Protein AF-A0A7W1AH84-F1 (afdb_monomer_lite)

Sequence (145 aa):
VHGAYAVASIDIAATRTTPATSALGLWDHATGAVLFVVESAELLELLPSRAEVGVIRVVDDKSWHFERYVVPTGERASSLAIPDALSRGWPSSLAAAGGLVTVWCGAKGEPYRFHIKLGDPDRLLDDEPNIGRRKRERGSKKLPR

Structure (mmCIF, N/CA/C/O backbone):
data_AF-A0A7W1AH84-F1
#
_entry.id   AF-A0A7W1AH84-F1
#
loop_
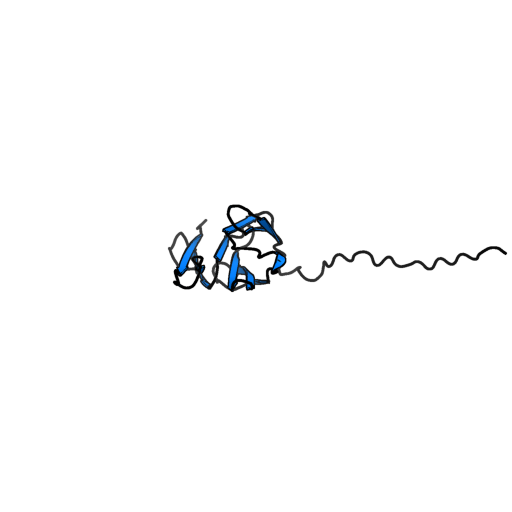_atom_site.group_PDB
_atom_site.id
_atom_site.type_symbol
_atom_site.label_atom_id
_atom_site.label_alt_id
_atom_site.label_comp_id
_atom_site.label_asym_id
_atom_site.label_entity_id
_atom_site.label_seq_id
_atom_site.pdbx_PDB_ins_code
_atom_site.Cartn_x
_atom_site.Cartn_y
_atom_site.Cartn_z
_atom_site.occupancy
_atom_site.B_iso_or_equiv
_atom_site.auth_seq_id
_atom_site.auth_comp_id
_atom_site.auth_asym_id
_atom_site.auth_atom_id
_atom_site.pdbx_PDB_model_num
ATOM 1 N N . VAL A 1 1 ? -21.680 -0.871 9.537 1.00 46.03 1 VAL A N 1
ATOM 2 C CA . VAL A 1 1 ? -20.232 -1.017 9.266 1.00 46.03 1 VAL A CA 1
ATOM 3 C C . VAL A 1 1 ? -19.707 0.377 8.997 1.00 46.03 1 VAL A C 1
ATOM 5 O O . VAL A 1 1 ? -20.161 0.991 8.040 1.00 46.03 1 VAL A O 1
ATOM 8 N N . HIS A 1 2 ? -18.897 0.924 9.900 1.00 56.09 2 HIS A N 1
ATOM 9 C CA . HIS A 1 2 ? -18.291 2.241 9.705 1.00 56.09 2 HIS A CA 1
ATOM 10 C C . HIS A 1 2 ? -17.141 2.083 8.703 1.00 56.09 2 HIS A C 1
ATOM 12 O O . HIS A 1 2 ? -16.342 1.158 8.833 1.00 56.09 2 HIS A O 1
ATOM 18 N N . GLY A 1 3 ? -17.148 2.885 7.638 1.00 63.56 3 GLY A N 1
ATOM 19 C CA . GLY A 1 3 ? -16.104 2.856 6.614 1.00 63.56 3 GLY A CA 1
ATOM 20 C C . GLY A 1 3 ? -14.850 3.602 7.069 1.00 63.56 3 GLY A C 1
ATOM 21 O O . GLY A 1 3 ? -14.895 4.377 8.020 1.00 63.56 3 GLY A O 1
ATOM 22 N N . ALA A 1 4 ? -13.744 3.405 6.363 1.00 71.19 4 ALA A N 1
ATOM 23 C CA . ALA A 1 4 ? -12.566 4.259 6.459 1.00 71.19 4 ALA A CA 1
ATOM 24 C C . ALA A 1 4 ? -12.281 4.857 5.078 1.00 71.19 4 ALA A C 1
ATOM 26 O O . ALA A 1 4 ? -12.622 4.249 4.061 1.00 71.19 4 ALA A O 1
ATOM 27 N N . TYR A 1 5 ? -11.678 6.042 5.037 1.00 74.00 5 TYR A N 1
ATOM 28 C CA . TYR A 1 5 ? -11.242 6.678 3.794 1.00 74.00 5 TYR A CA 1
ATOM 29 C C . TYR A 1 5 ? -9.801 7.171 3.925 1.00 74.00 5 TYR A C 1
ATOM 31 O O . TYR A 1 5 ? -9.320 7.428 5.030 1.00 74.00 5 TYR A O 1
ATOM 39 N N . ALA A 1 6 ? -9.106 7.280 2.794 1.00 74.56 6 ALA A N 1
ATOM 40 C CA . ALA A 1 6 ? -7.722 7.731 2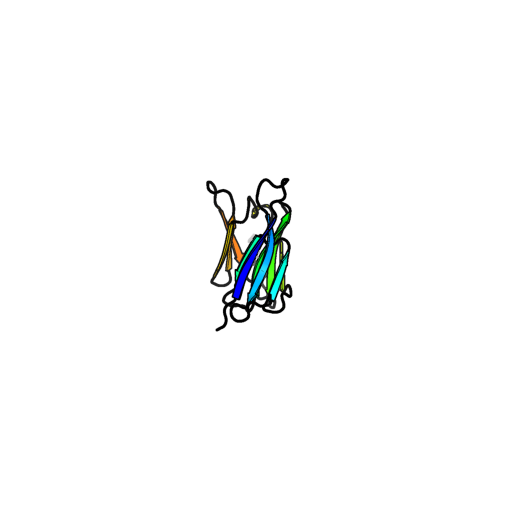.743 1.00 74.56 6 ALA A CA 1
ATOM 41 C C . ALA A 1 6 ? -7.618 9.128 2.124 1.00 74.56 6 ALA A C 1
ATOM 43 O O . ALA A 1 6 ? -8.360 9.460 1.198 1.00 74.56 6 ALA A O 1
ATOM 44 N N . VAL A 1 7 ? -6.688 9.936 2.633 1.00 74.56 7 VAL A N 1
ATOM 45 C CA . VAL A 1 7 ? -6.361 11.267 2.093 1.00 74.56 7 VAL A CA 1
ATOM 46 C C . VAL A 1 7 ? -4.850 11.382 1.933 1.00 74.56 7 VAL A C 1
ATOM 48 O O . VAL A 1 7 ? -4.087 10.954 2.801 1.00 74.56 7 VAL A O 1
ATOM 51 N N . ALA A 1 8 ? -4.436 11.965 0.811 1.00 71.44 8 ALA A N 1
ATOM 52 C CA . ALA A 1 8 ? -3.046 12.198 0.452 1.00 71.44 8 ALA A CA 1
ATOM 53 C C . ALA A 1 8 ? -2.613 13.629 0.762 1.00 71.44 8 ALA A C 1
ATOM 55 O O . ALA A 1 8 ? -3.318 14.582 0.430 1.00 71.44 8 ALA A O 1
ATOM 56 N N . SER A 1 9 ? -1.422 13.768 1.341 1.00 64.00 9 SER A N 1
ATOM 57 C CA . SER A 1 9 ? -0.664 15.016 1.338 1.00 64.00 9 SER A CA 1
ATOM 58 C C . SER A 1 9 ? 0.299 14.989 0.157 1.00 64.00 9 SER A C 1
ATOM 60 O O . SER A 1 9 ? 1.161 14.116 0.075 1.00 64.00 9 SER A O 1
ATOM 62 N N . ILE A 1 10 ? 0.161 15.937 -0.766 1.00 59.06 10 ILE A N 1
ATOM 63 C CA . ILE A 1 10 ? 1.012 16.033 -1.956 1.00 59.06 10 ILE A CA 1
ATOM 64 C C . ILE A 1 10 ? 2.069 17.100 -1.692 1.00 59.06 10 ILE A C 1
ATOM 66 O O . ILE A 1 10 ? 1.723 18.256 -1.453 1.00 59.06 10 ILE A O 1
ATOM 70 N N . ASP A 1 11 ? 3.346 16.719 -1.741 1.00 53.25 11 ASP A N 1
ATOM 71 C CA . ASP A 1 11 ? 4.442 17.682 -1.701 1.00 53.25 11 ASP A CA 1
ATOM 72 C C . ASP A 1 11 ? 4.848 18.048 -3.132 1.00 53.25 11 ASP A C 1
ATOM 74 O O . ASP A 1 11 ? 5.282 17.210 -3.929 1.00 53.25 11 ASP A O 1
ATOM 78 N N . ILE A 1 12 ? 4.672 19.323 -3.465 1.00 52.78 12 ILE A N 1
ATOM 79 C CA . ILE A 1 12 ? 5.082 19.904 -4.742 1.00 52.78 12 ILE A CA 1
ATOM 80 C C . ILE A 1 12 ? 6.444 20.569 -4.519 1.00 52.78 12 ILE A C 1
ATOM 82 O O . ILE A 1 12 ? 6.608 21.780 -4.670 1.00 52.78 12 ILE A O 1
ATOM 86 N N . ALA A 1 13 ? 7.441 19.788 -4.108 1.00 51.09 13 ALA A N 1
ATOM 87 C CA . ALA A 1 13 ? 8.807 20.282 -4.039 1.00 51.09 13 ALA A CA 1
ATOM 88 C C . ALA A 1 13 ? 9.329 20.510 -5.469 1.00 51.09 13 ALA A C 1
ATOM 90 O O . ALA A 1 13 ? 9.355 19.590 -6.288 1.00 51.09 13 ALA A O 1
ATOM 91 N N . ALA A 1 14 ? 9.782 21.734 -5.763 1.00 43.75 14 ALA A N 1
ATOM 92 C CA . ALA A 1 14 ? 10.203 22.203 -7.093 1.00 43.75 14 ALA A CA 1
ATOM 93 C C . ALA A 1 14 ? 11.370 21.420 -7.745 1.00 43.75 14 ALA A C 1
ATOM 95 O O . ALA A 1 14 ? 11.751 21.708 -8.878 1.00 43.75 14 ALA A O 1
ATOM 96 N N . THR A 1 15 ? 11.959 20.453 -7.039 1.00 48.12 15 THR A N 1
ATOM 97 C CA . THR A 1 15 ? 13.111 19.650 -7.471 1.00 48.12 15 THR A CA 1
ATOM 98 C C . THR A 1 15 ? 12.752 18.237 -7.935 1.00 48.12 15 THR A C 1
ATOM 100 O O . THR A 1 15 ? 13.623 17.551 -8.467 1.00 48.12 15 THR A O 1
ATOM 103 N N . ARG A 1 16 ? 11.497 17.790 -7.778 1.00 48.47 16 ARG A N 1
ATOM 104 C CA . ARG A 1 16 ? 11.022 16.510 -8.326 1.00 48.47 16 ARG A CA 1
ATOM 105 C C . ARG A 1 16 ? 10.215 16.747 -9.601 1.00 48.47 16 ARG A C 1
ATOM 107 O O . ARG A 1 16 ? 9.336 17.600 -9.651 1.00 48.47 16 ARG A O 1
ATOM 114 N N . THR A 1 17 ? 10.507 15.974 -10.645 1.00 49.97 17 THR A N 1
ATOM 115 C CA . THR A 1 17 ? 9.778 16.003 -11.928 1.00 49.97 17 THR A CA 1
ATOM 116 C C . THR A 1 17 ? 8.373 15.398 -11.834 1.00 49.97 17 THR A C 1
ATOM 118 O O . THR A 1 17 ? 7.591 15.521 -12.775 1.00 49.97 17 THR A O 1
ATOM 121 N N . THR A 1 18 ? 8.033 14.784 -10.699 1.00 52.91 18 THR A N 1
ATOM 122 C CA . THR A 1 18 ? 6.721 14.213 -10.387 1.00 52.91 18 THR A CA 1
ATOM 123 C C . THR A 1 18 ? 6.272 14.636 -8.985 1.00 52.91 18 THR A C 1
ATOM 125 O O . THR A 1 18 ? 7.098 14.628 -8.068 1.00 52.91 18 THR A O 1
ATOM 128 N N . PRO A 1 19 ? 4.987 14.997 -8.790 1.00 51.88 19 PRO A N 1
ATOM 129 C CA . PRO A 1 19 ? 4.443 15.233 -7.456 1.00 51.88 19 PRO A CA 1
ATOM 130 C C . PRO A 1 19 ? 4.604 13.952 -6.636 1.00 51.88 19 PRO A C 1
ATOM 132 O O . PRO A 1 19 ? 4.158 12.891 -7.068 1.00 51.88 19 PRO A O 1
ATOM 135 N N . ALA A 1 20 ? 5.279 14.050 -5.495 1.00 58.03 20 ALA A N 1
ATOM 136 C CA . ALA A 1 20 ? 5.449 12.930 -4.583 1.00 58.03 20 ALA A CA 1
ATOM 137 C C . ALA A 1 20 ? 4.429 13.062 -3.457 1.00 58.03 20 ALA A C 1
ATOM 139 O O . ALA A 1 20 ? 4.219 14.154 -2.913 1.00 58.03 20 ALA A O 1
ATOM 140 N N . THR A 1 21 ? 3.791 11.957 -3.100 1.00 64.44 21 THR A N 1
ATOM 141 C CA . THR A 1 21 ? 2.903 11.951 -1.945 1.00 64.44 21 THR A CA 1
ATOM 142 C C . THR A 1 21 ? 3.786 11.935 -0.699 1.00 64.44 21 THR A C 1
ATOM 144 O O . THR A 1 21 ? 4.528 10.987 -0.451 1.00 64.44 21 THR A O 1
ATOM 147 N N . SER A 1 22 ? 3.767 13.017 0.083 1.00 68.81 22 SER A N 1
ATOM 148 C CA . SER A 1 22 ? 4.581 13.106 1.304 1.00 68.81 22 SER A CA 1
ATOM 149 C C . SER A 1 22 ? 4.072 12.157 2.380 1.00 68.81 22 SER A C 1
ATOM 151 O O . SER A 1 22 ? 4.874 11.603 3.132 1.00 68.81 22 SER A O 1
ATOM 153 N N . ALA A 1 23 ? 2.757 11.940 2.438 1.00 81.00 23 ALA A N 1
ATOM 154 C CA . ALA A 1 23 ? 2.133 10.965 3.318 1.00 81.00 23 ALA A CA 1
ATOM 155 C C . ALA A 1 23 ? 0.710 10.610 2.865 1.00 81.00 23 ALA A C 1
ATOM 157 O O . ALA A 1 23 ? 0.001 11.443 2.292 1.00 81.00 23 ALA A O 1
ATOM 158 N N . LEU A 1 24 ? 0.268 9.400 3.213 1.00 87.31 24 LEU A N 1
ATOM 159 C CA . LEU A 1 24 ? -1.132 8.977 3.140 1.00 87.31 24 LEU A CA 1
ATOM 160 C C . LEU A 1 24 ? -1.640 8.709 4.551 1.00 87.31 24 LEU A C 1
ATOM 162 O O . LEU A 1 24 ? -1.027 7.953 5.305 1.00 87.31 24 LEU A O 1
ATOM 166 N N . GLY A 1 25 ? -2.759 9.326 4.912 1.00 86.94 25 GLY A N 1
ATOM 167 C CA . GLY A 1 25 ? -3.452 9.021 6.159 1.00 86.94 25 GLY A CA 1
ATOM 168 C C . GLY A 1 25 ? -4.700 8.177 5.936 1.00 86.94 25 GLY A C 1
ATOM 169 O O . GLY A 1 25 ? -5.270 8.156 4.842 1.00 86.94 25 GLY A O 1
ATOM 170 N N . LEU A 1 26 ? -5.134 7.513 7.002 1.00 88.94 26 LEU A N 1
ATOM 171 C CA . LEU A 1 26 ? -6.410 6.819 7.083 1.00 88.94 26 LEU A CA 1
ATOM 172 C C . LEU A 1 26 ? -7.283 7.501 8.140 1.00 88.94 26 LEU A C 1
ATOM 174 O O . LEU A 1 26 ? -6.828 7.744 9.257 1.00 88.94 26 LEU A O 1
ATOM 178 N N . TRP A 1 27 ? -8.537 7.779 7.797 1.00 89.56 27 TRP A N 1
ATOM 179 C CA . TRP A 1 27 ? -9.523 8.399 8.679 1.00 89.56 27 TRP A CA 1
ATOM 180 C C . TRP A 1 27 ? -10.728 7.491 8.877 1.00 89.56 27 TRP A C 1
ATOM 182 O O . TRP A 1 27 ? -11.177 6.812 7.949 1.00 89.56 27 TRP A O 1
ATOM 192 N N . ASP A 1 28 ? -11.283 7.525 10.083 1.00 86.25 28 ASP A N 1
ATOM 193 C CA . ASP A 1 28 ? -12.579 6.931 10.369 1.00 86.25 28 ASP A CA 1
ATOM 194 C C . ASP A 1 28 ? -13.690 7.775 9.730 1.00 86.25 28 ASP A C 1
ATOM 196 O O . ASP A 1 28 ? -13.785 8.983 9.954 1.00 86.25 28 ASP A O 1
ATOM 200 N N . HIS A 1 29 ? -14.551 7.147 8.929 1.00 84.31 29 HIS A N 1
ATOM 201 C CA . HIS A 1 29 ? -15.586 7.866 8.186 1.00 84.31 29 HIS A CA 1
ATOM 202 C C . HIS A 1 29 ? -16.678 8.451 9.088 1.00 84.31 29 HIS A C 1
ATOM 204 O O . HIS A 1 29 ? -17.257 9.481 8.758 1.00 84.31 29 HIS A O 1
ATOM 210 N N . ALA A 1 30 ? -16.993 7.790 10.203 1.00 83.75 30 ALA A N 1
ATOM 211 C CA . ALA A 1 30 ? -18.117 8.179 11.048 1.00 83.75 30 ALA A CA 1
ATOM 212 C C . ALA A 1 30 ? -17.778 9.359 11.965 1.00 83.75 30 ALA A C 1
ATOM 214 O O . ALA A 1 30 ? -18.621 10.217 12.217 1.00 83.75 30 ALA A O 1
ATOM 215 N N . THR A 1 31 ? -16.550 9.382 12.470 1.00 85.88 31 THR A N 1
ATOM 216 C CA . THR A 1 31 ? -16.065 10.365 13.444 1.00 85.88 31 THR A CA 1
ATOM 217 C C . THR A 1 31 ? -15.187 11.441 12.814 1.00 85.88 31 THR A C 1
ATOM 219 O O . THR A 1 31 ? -14.988 12.490 13.421 1.00 85.88 31 THR A O 1
ATOM 222 N N . GLY A 1 32 ? -14.643 11.195 11.618 1.00 84.12 32 GLY A N 1
ATOM 223 C CA . GLY A 1 32 ? -13.625 12.050 11.008 1.00 84.12 32 GLY A CA 1
ATOM 224 C C . GLY A 1 32 ? -12.285 12.009 11.746 1.00 84.12 32 GLY A C 1
ATOM 225 O O . GLY A 1 32 ? -11.415 12.836 11.474 1.00 84.12 32 GLY A O 1
ATOM 226 N N . ALA A 1 33 ? -12.101 11.081 12.690 1.00 84.94 33 ALA A N 1
ATOM 227 C CA . ALA A 1 33 ? -10.859 10.949 13.434 1.00 84.94 33 ALA A CA 1
ATOM 228 C C . ALA A 1 33 ? -9.749 10.394 12.532 1.00 84.94 33 ALA A C 1
ATOM 230 O O . ALA A 1 33 ? -9.960 9.435 11.787 1.00 84.94 33 ALA A O 1
ATOM 231 N N . VAL A 1 34 ? -8.552 10.978 12.628 1.00 87.94 34 VAL A N 1
ATOM 232 C CA . VAL A 1 34 ? -7.341 10.390 12.039 1.00 87.94 34 VAL A CA 1
ATOM 233 C C . VAL A 1 34 ? -7.072 9.079 12.776 1.00 87.94 34 VAL A C 1
ATOM 235 O O . VAL A 1 34 ? -6.958 9.082 14.001 1.00 87.94 34 VAL A O 1
ATOM 238 N N . LEU A 1 35 ? -6.956 7.975 12.041 1.00 89.50 35 LEU A N 1
ATOM 239 C CA . LEU A 1 35 ? -6.537 6.692 12.600 1.00 89.50 35 LEU A CA 1
ATOM 240 C C . LEU A 1 35 ? -5.012 6.640 12.677 1.00 89.50 35 LEU A C 1
ATOM 242 O O . LEU A 1 35 ? -4.445 6.533 13.758 1.00 89.50 35 LEU A O 1
ATOM 246 N N . PHE A 1 36 ? -4.346 6.782 11.532 1.00 91.19 36 PHE A N 1
ATOM 247 C CA . PHE A 1 36 ? -2.889 6.866 11.448 1.00 91.19 36 PHE A CA 1
ATOM 248 C C . PHE A 1 36 ? -2.449 7.488 10.120 1.00 91.19 36 PHE A C 1
ATOM 250 O O . PHE A 1 36 ? -3.242 7.626 9.186 1.00 91.19 36 PHE A O 1
ATOM 257 N N . VAL A 1 37 ? -1.170 7.858 10.044 1.00 91.25 37 VAL A N 1
ATOM 258 C CA . VAL A 1 37 ? -0.526 8.438 8.860 1.00 91.25 37 VAL A CA 1
ATOM 259 C C . VAL A 1 37 ? 0.735 7.649 8.538 1.00 91.25 37 VAL A C 1
ATOM 261 O O . VAL A 1 37 ? 1.502 7.314 9.438 1.00 91.25 37 VAL A O 1
ATOM 264 N N . VAL A 1 38 ? 0.946 7.359 7.256 1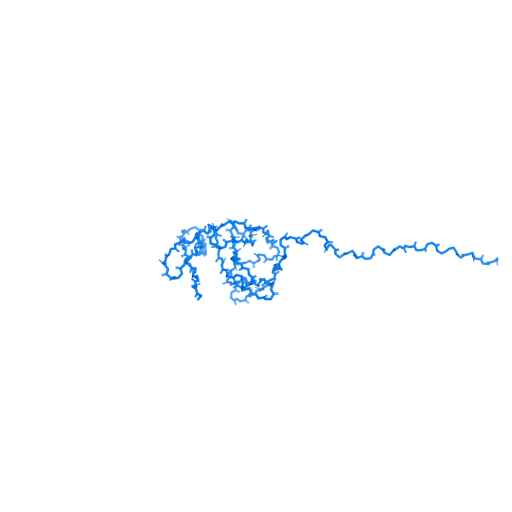.00 89.88 38 VAL A N 1
ATOM 265 C CA . VAL A 1 38 ? 2.155 6.708 6.751 1.00 89.88 38 VAL A CA 1
ATOM 266 C C . VAL A 1 38 ? 2.924 7.688 5.877 1.00 89.88 38 VAL A C 1
ATOM 268 O O . VAL A 1 38 ? 2.446 8.120 4.827 1.00 89.88 38 VAL A O 1
ATOM 271 N N . GLU A 1 39 ? 4.126 8.040 6.320 1.00 87.19 39 GLU A N 1
ATOM 272 C CA . GLU A 1 39 ? 5.036 8.914 5.582 1.00 87.19 39 GLU A CA 1
ATOM 273 C C . GLU A 1 39 ? 5.627 8.212 4.352 1.00 87.19 39 GLU A C 1
ATOM 275 O O . GLU A 1 39 ? 5.898 7.008 4.360 1.00 87.19 39 GLU A O 1
ATOM 280 N N . SER A 1 40 ? 5.845 8.989 3.288 1.00 84.88 40 SER A N 1
ATOM 281 C CA . SER A 1 40 ? 6.364 8.535 1.987 1.00 84.88 40 SER A CA 1
ATOM 282 C C . SER A 1 40 ? 5.531 7.424 1.330 1.00 84.88 40 SER A C 1
ATOM 284 O O . SER A 1 40 ? 6.040 6.632 0.531 1.00 84.88 40 SER A O 1
ATOM 286 N N . ALA A 1 41 ? 4.257 7.325 1.704 1.00 87.94 41 ALA A N 1
ATOM 287 C CA . ALA A 1 41 ? 3.305 6.413 1.098 1.00 87.94 41 ALA A CA 1
ATOM 288 C C . ALA A 1 41 ? 2.779 7.004 -0.214 1.00 87.94 41 ALA A C 1
ATOM 290 O O . ALA A 1 41 ? 2.224 8.096 -0.215 1.00 87.94 41 ALA A O 1
ATOM 291 N N . GLU A 1 42 ? 2.921 6.261 -1.310 1.00 87.88 42 GLU A N 1
ATOM 292 C CA . GLU A 1 42 ? 2.439 6.651 -2.642 1.00 87.88 42 GLU A CA 1
ATOM 293 C C . GLU A 1 42 ? 1.075 6.040 -2.964 1.00 87.88 42 GLU A C 1
ATOM 295 O O . GLU A 1 42 ? 0.237 6.681 -3.591 1.00 87.88 42 GLU A O 1
ATOM 300 N N . LEU A 1 43 ? 0.826 4.805 -2.518 1.00 90.88 43 LEU A N 1
ATOM 301 C CA . LEU A 1 43 ? -0.458 4.126 -2.700 1.00 90.88 43 LEU A CA 1
ATOM 302 C C . LEU A 1 43 ? -0.901 3.453 -1.410 1.00 90.88 43 LEU A C 1
ATOM 304 O O . LEU A 1 43 ? -0.072 2.984 -0.630 1.00 90.88 43 LEU A O 1
ATOM 308 N N . LEU A 1 44 ? -2.214 3.349 -1.233 1.00 92.19 44 LEU A N 1
ATOM 309 C CA . LEU A 1 44 ? -2.849 2.755 -0.066 1.00 92.19 44 LEU A CA 1
ATOM 310 C C . LEU A 1 44 ? -4.110 2.009 -0.502 1.00 92.19 44 LEU A C 1
ATOM 312 O O . LEU A 1 44 ? -4.900 2.556 -1.264 1.00 92.19 44 LEU A O 1
ATOM 316 N N . GLU A 1 45 ? -4.295 0.784 -0.008 1.00 92.12 45 GLU A N 1
ATOM 317 C CA . GLU A 1 45 ? -5.492 -0.022 -0.268 1.00 92.12 45 GLU A CA 1
ATOM 318 C C . GLU A 1 45 ? -5.906 -0.831 0.969 1.00 92.12 45 GLU A C 1
ATOM 320 O O . GLU A 1 45 ? -5.071 -1.456 1.633 1.00 92.12 45 GLU A O 1
ATOM 325 N N . LEU A 1 46 ? -7.209 -0.848 1.274 1.00 90.12 46 LEU A N 1
ATOM 326 C CA . LEU A 1 46 ? -7.764 -1.694 2.335 1.00 90.12 46 LEU A CA 1
ATOM 327 C C . LEU A 1 46 ? -7.659 -3.166 1.933 1.00 90.12 46 LEU A C 1
ATOM 329 O O . LEU A 1 46 ? -8.050 -3.542 0.832 1.00 90.12 46 LEU A O 1
ATOM 333 N N . LEU A 1 47 ? -7.179 -4.026 2.832 1.00 89.44 47 LEU A N 1
ATOM 334 C CA . LEU A 1 47 ? -7.073 -5.458 2.559 1.00 89.44 47 LEU A CA 1
ATOM 335 C C . LEU A 1 47 ? -8.380 -6.152 2.983 1.00 89.44 47 LEU A C 1
ATOM 337 O O . LEU A 1 47 ? -8.584 -6.346 4.176 1.00 89.44 47 LEU A O 1
ATOM 341 N N . PRO A 1 48 ? -9.270 -6.591 2.068 1.00 77.56 48 PRO A N 1
ATOM 342 C CA . PRO A 1 48 ? -10.656 -6.941 2.424 1.00 77.56 48 PRO A CA 1
ATOM 343 C C . PRO A 1 48 ? -10.801 -8.119 3.397 1.00 77.56 48 PRO A C 1
ATOM 345 O O . PRO A 1 48 ? -11.832 -8.276 4.043 1.00 77.56 48 PRO A O 1
ATOM 348 N N . SER A 1 49 ? -9.780 -8.972 3.482 1.00 79.44 49 SER A N 1
ATOM 349 C CA . SER A 1 49 ? -9.753 -10.157 4.340 1.00 79.44 49 SER A CA 1
ATOM 350 C C . SER A 1 49 ? -8.904 -9.980 5.604 1.00 79.44 49 SER A C 1
ATOM 352 O O . SER A 1 49 ? -8.646 -10.963 6.294 1.00 79.44 49 SER A O 1
ATOM 354 N N . ARG A 1 50 ? -8.396 -8.771 5.879 1.00 78.75 50 ARG A N 1
ATOM 355 C CA . ARG A 1 50 ? -7.530 -8.466 7.027 1.00 78.75 50 ARG A CA 1
ATOM 356 C C . ARG A 1 50 ? -7.970 -7.142 7.652 1.00 78.75 50 ARG A C 1
ATOM 358 O O . ARG A 1 50 ? -8.428 -6.248 6.954 1.00 78.75 50 ARG A O 1
ATOM 365 N N . ALA A 1 51 ? -7.800 -6.978 8.961 1.00 88.00 51 ALA A N 1
ATOM 366 C CA . ALA A 1 51 ? -7.966 -5.674 9.612 1.00 88.00 51 ALA A CA 1
ATOM 367 C C . ALA A 1 51 ? -6.724 -4.797 9.365 1.00 88.00 51 ALA A C 1
ATOM 369 O O . ALA A 1 51 ? -6.053 -4.356 10.295 1.00 88.00 51 ALA A O 1
ATOM 370 N N . GLU A 1 52 ? -6.356 -4.633 8.095 1.00 91.88 52 GLU A N 1
ATOM 371 C CA . GLU A 1 52 ? -5.083 -4.059 7.683 1.00 91.88 52 GLU A CA 1
ATOM 372 C C . GLU A 1 52 ? -5.202 -3.259 6.388 1.00 91.88 52 GLU A C 1
ATOM 374 O O . GLU A 1 52 ? -6.124 -3.429 5.585 1.00 91.88 52 GLU A O 1
ATOM 379 N N . VAL A 1 53 ? -4.190 -2.431 6.165 1.00 92.81 53 VAL A N 1
ATOM 380 C CA . VAL A 1 53 ? -4.001 -1.641 4.958 1.00 92.81 53 VAL A CA 1
ATOM 381 C C . VAL A 1 53 ? -2.671 -2.008 4.316 1.00 92.81 53 VAL A C 1
ATOM 383 O O . VAL A 1 53 ? -1.647 -2.074 4.996 1.00 92.81 53 VAL A O 1
ATOM 386 N N . GLY A 1 54 ? -2.690 -2.251 3.007 1.00 93.75 54 GLY A N 1
ATOM 387 C CA . GLY A 1 54 ? -1.491 -2.399 2.193 1.00 93.75 54 GLY A CA 1
ATOM 388 C C . GLY A 1 54 ? -1.046 -1.041 1.667 1.00 93.75 54 GLY A C 1
ATOM 389 O O . GLY A 1 54 ? -1.865 -0.272 1.169 1.00 93.75 54 GLY A O 1
ATOM 390 N N . VAL A 1 55 ? 0.247 -0.755 1.766 1.00 94.69 55 VAL A N 1
ATOM 391 C CA . VAL A 1 55 ? 0.828 0.534 1.389 1.00 94.69 55 VAL A CA 1
ATOM 392 C C . VAL A 1 55 ? 2.026 0.304 0.480 1.00 94.69 55 VAL A C 1
ATOM 394 O O . VAL A 1 55 ? 2.883 -0.525 0.785 1.00 94.69 55 VAL A O 1
ATOM 397 N N . ILE A 1 56 ? 2.106 1.047 -0.624 1.00 93.56 56 ILE A N 1
ATOM 398 C CA . ILE A 1 56 ? 3.349 1.181 -1.389 1.00 93.56 56 ILE A CA 1
ATOM 399 C C . ILE A 1 56 ? 4.064 2.419 -0.879 1.00 93.56 56 ILE A C 1
ATOM 401 O O . ILE A 1 56 ? 3.580 3.537 -1.054 1.00 93.56 56 ILE A O 1
ATOM 405 N N . ARG A 1 57 ? 5.213 2.205 -0.247 1.00 91.69 57 ARG A N 1
ATOM 406 C CA . ARG A 1 57 ? 6.089 3.259 0.245 1.00 91.69 57 ARG A CA 1
ATOM 407 C C . ARG A 1 57 ? 7.294 3.393 -0.674 1.00 91.69 57 ARG A C 1
ATOM 409 O O . ARG A 1 57 ? 7.949 2.398 -0.986 1.00 91.69 57 ARG A O 1
ATOM 416 N N . VAL A 1 58 ? 7.599 4.623 -1.071 1.00 86.50 58 VAL A N 1
ATOM 417 C CA . VAL A 1 58 ? 8.730 4.948 -1.946 1.00 86.50 58 VAL A CA 1
ATOM 418 C C . VAL A 1 58 ? 9.685 5.844 -1.169 1.00 86.50 58 VAL A C 1
ATOM 420 O O . VAL A 1 58 ? 9.409 7.019 -0.944 1.00 86.50 58 VAL A O 1
ATOM 423 N N . VAL A 1 59 ? 10.791 5.270 -0.690 1.00 81.50 59 VAL A N 1
ATOM 424 C CA . VAL A 1 59 ? 11.790 6.003 0.112 1.00 81.50 59 VAL A CA 1
ATOM 425 C C . VAL A 1 59 ? 12.651 6.887 -0.794 1.00 81.50 59 VAL A C 1
ATOM 427 O O . VAL A 1 59 ? 12.912 8.048 -0.486 1.00 81.50 59 VAL A O 1
ATOM 430 N N . ASP A 1 60 ? 13.036 6.346 -1.945 1.00 77.88 60 ASP A N 1
ATOM 431 C CA . ASP A 1 60 ? 13.692 7.040 -3.048 1.00 77.88 60 ASP A CA 1
ATOM 432 C C . ASP A 1 60 ? 13.317 6.352 -4.375 1.00 77.88 60 ASP A C 1
ATOM 434 O O . ASP A 1 60 ? 12.576 5.366 -4.382 1.00 77.88 60 ASP A O 1
ATOM 438 N N . ASP A 1 61 ? 13.832 6.851 -5.500 1.00 72.69 61 ASP A N 1
ATOM 439 C CA . ASP A 1 61 ? 13.490 6.361 -6.845 1.00 72.69 61 ASP A CA 1
ATOM 440 C C . ASP A 1 61 ? 13.823 4.874 -7.086 1.00 72.69 61 ASP A C 1
ATOM 442 O O . ASP A 1 61 ? 13.401 4.311 -8.096 1.00 72.69 61 ASP A O 1
ATOM 446 N N . LYS A 1 62 ? 14.586 4.231 -6.193 1.00 76.56 62 LYS A N 1
ATOM 447 C CA . LYS A 1 62 ? 15.008 2.827 -6.304 1.00 76.56 62 LYS A CA 1
ATOM 448 C C . LYS A 1 62 ? 14.509 1.961 -5.147 1.00 76.56 62 LYS A C 1
ATOM 450 O O . LYS A 1 62 ? 14.335 0.761 -5.320 1.00 76.56 62 LYS A O 1
ATOM 455 N N . SER A 1 63 ? 14.223 2.557 -3.996 1.00 86.50 63 SER A N 1
ATOM 456 C CA . SER A 1 63 ? 13.922 1.841 -2.758 1.00 86.50 63 SER A CA 1
ATOM 457 C C . SER A 1 63 ? 12.422 1.830 -2.475 1.00 86.50 63 SER A C 1
ATOM 459 O O . SER A 1 63 ? 11.883 2.701 -1.783 1.00 86.50 63 SER A O 1
ATOM 461 N N . TRP A 1 64 ? 11.736 0.829 -3.027 1.00 91.31 64 TRP A N 1
ATOM 462 C CA . TRP A 1 64 ? 10.299 0.632 -2.849 1.00 91.31 64 TRP A CA 1
ATOM 463 C C . TRP A 1 64 ? 9.998 -0.474 -1.847 1.00 91.31 64 TRP A C 1
ATOM 465 O O . TRP A 1 64 ? 10.633 -1.529 -1.843 1.00 91.31 64 TRP A O 1
ATOM 475 N N . HIS A 1 65 ? 8.962 -0.262 -1.044 1.00 94.44 65 HIS A N 1
ATOM 476 C CA . HIS A 1 65 ? 8.474 -1.230 -0.076 1.00 94.44 65 HIS A CA 1
ATOM 477 C C . HIS A 1 65 ? 6.968 -1.414 -0.209 1.00 94.44 65 HIS A C 1
ATOM 479 O O . HIS A 1 65 ? 6.218 -0.450 -0.351 1.00 94.44 65 HIS A O 1
ATOM 485 N N . PHE A 1 66 ? 6.524 -2.662 -0.105 1.00 94.56 66 PHE A N 1
ATOM 486 C CA . PHE A 1 66 ? 5.147 -2.970 0.239 1.00 94.56 66 PHE A CA 1
ATOM 487 C C . PHE A 1 66 ? 5.062 -3.217 1.740 1.00 94.56 66 PHE A C 1
ATOM 489 O O . PHE A 1 66 ? 5.661 -4.158 2.266 1.00 94.56 66 PHE A O 1
ATOM 496 N N . GLU A 1 67 ? 4.327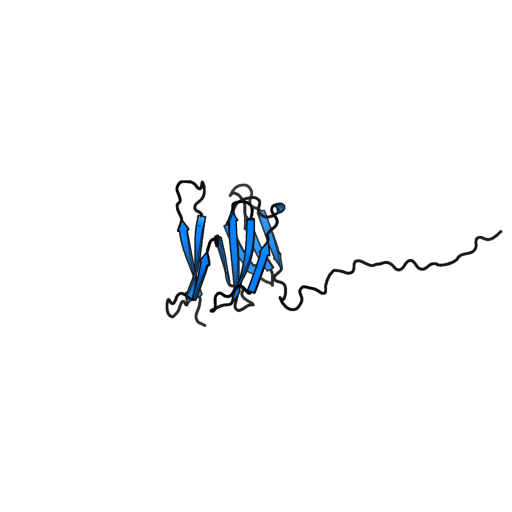 -2.360 2.433 1.00 95.12 67 GLU A N 1
ATOM 497 C CA . GLU A 1 67 ? 4.161 -2.412 3.879 1.00 95.12 67 GLU A CA 1
ATOM 498 C C . GLU A 1 67 ? 2.703 -2.713 4.231 1.00 95.12 67 GLU A C 1
ATOM 500 O O . GLU A 1 67 ? 1.778 -2.371 3.494 1.00 95.12 67 GLU A O 1
ATOM 505 N N . ARG A 1 68 ? 2.497 -3.387 5.363 1.00 93.69 68 ARG A N 1
ATOM 506 C CA . ARG A 1 68 ? 1.166 -3.676 5.907 1.00 93.69 68 ARG A CA 1
ATOM 507 C C . ARG A 1 68 ? 1.024 -3.010 7.261 1.00 93.69 68 ARG A C 1
ATOM 509 O O . ARG A 1 68 ? 1.916 -3.153 8.097 1.00 93.69 68 ARG A O 1
ATOM 516 N N . TYR A 1 69 ? -0.098 -2.337 7.474 1.00 93.31 69 TYR A N 1
ATOM 517 C CA . TYR A 1 69 ? -0.399 -1.605 8.700 1.00 93.31 69 TYR A CA 1
ATOM 518 C C . TYR A 1 69 ? -1.707 -2.086 9.314 1.00 93.31 69 TYR A C 1
ATOM 520 O O . TYR A 1 69 ? -2.700 -2.236 8.604 1.00 93.31 69 TYR A O 1
ATOM 528 N N . VAL A 1 70 ? -1.706 -2.320 10.624 1.00 92.69 70 VAL A N 1
ATOM 529 C CA . VAL A 1 70 ? -2.880 -2.767 11.380 1.00 92.69 70 VAL A CA 1
ATOM 530 C C . VAL A 1 70 ? -3.843 -1.602 11.596 1.00 92.69 70 VAL A C 1
ATOM 532 O O . VAL A 1 70 ? -3.441 -0.506 11.981 1.00 92.69 70 VAL A O 1
ATOM 535 N N . VAL A 1 71 ? -5.136 -1.841 11.380 1.00 89.56 71 VAL A N 1
ATOM 536 C CA . VAL A 1 71 ? -6.205 -0.877 11.669 1.00 89.56 71 VAL A CA 1
ATOM 537 C C . VAL A 1 71 ? -6.815 -1.197 13.041 1.00 89.56 71 VAL A C 1
ATOM 539 O O . VAL A 1 71 ? -7.143 -2.357 13.289 1.00 89.56 71 VAL A O 1
ATOM 542 N N . PRO A 1 72 ? -7.025 -0.206 13.932 1.00 89.56 72 PRO A N 1
ATOM 543 C CA . PRO A 1 72 ? -6.792 1.232 13.747 1.00 89.56 72 PRO A CA 1
ATOM 544 C C . PRO A 1 72 ? -5.416 1.723 14.223 1.00 89.56 72 PRO A C 1
ATOM 546 O O . PRO A 1 72 ? -5.155 2.916 14.139 1.00 89.56 72 PRO A O 1
ATOM 549 N N . THR A 1 73 ? -4.561 0.850 14.763 1.00 89.69 73 THR A N 1
ATOM 550 C CA . THR A 1 73 ? -3.364 1.262 15.521 1.00 89.69 73 THR A CA 1
ATOM 551 C C . THR A 1 73 ? -2.283 1.927 14.674 1.00 89.69 73 THR A C 1
ATOM 553 O O . THR A 1 73 ? -1.457 2.655 15.217 1.00 89.69 73 THR A O 1
ATOM 556 N N . GLY A 1 74 ? -2.247 1.658 13.368 1.00 90.06 74 GLY A N 1
ATOM 557 C CA . GLY A 1 74 ? -1.160 2.093 12.496 1.00 90.06 74 GLY A CA 1
ATOM 558 C C . GLY A 1 74 ? 0.161 1.375 12.773 1.00 90.06 74 GLY A C 1
ATOM 559 O O . GLY A 1 74 ? 1.208 1.819 12.309 1.00 90.06 74 GLY A O 1
ATOM 560 N N . GLU A 1 75 ? 0.145 0.271 13.525 1.00 93.38 75 GLU A N 1
ATOM 561 C CA . GLU A 1 75 ? 1.341 -0.539 13.743 1.00 93.38 75 GLU A CA 1
ATOM 562 C C . GLU A 1 75 ? 1.717 -1.269 12.450 1.00 93.38 75 GLU A C 1
ATOM 564 O O . GLU A 1 75 ? 0.869 -1.874 11.788 1.00 93.38 75 GLU A O 1
ATOM 569 N N . ARG A 1 76 ? 2.998 -1.224 12.075 1.00 94.19 76 ARG A N 1
ATOM 570 C CA . ARG A 1 76 ? 3.486 -1.909 10.876 1.00 94.19 76 ARG A CA 1
ATOM 571 C C . ARG A 1 76 ? 3.616 -3.409 11.142 1.00 94.19 76 ARG A C 1
ATOM 573 O O . ARG A 1 76 ? 4.562 -3.838 11.793 1.00 94.19 76 ARG A O 1
ATOM 580 N N . ALA A 1 77 ? 2.717 -4.199 10.563 1.00 92.12 77 ALA A N 1
ATOM 581 C CA . ALA A 1 77 ? 2.711 -5.658 10.655 1.00 92.12 77 ALA A CA 1
ATOM 582 C C . ALA A 1 77 ? 3.837 -6.314 9.838 1.00 92.12 77 ALA A C 1
ATOM 584 O O . ALA A 1 77 ? 4.385 -7.339 10.233 1.00 92.12 77 ALA A O 1
ATOM 585 N N . SER A 1 78 ? 4.180 -5.753 8.674 1.00 92.44 78 SER A N 1
ATOM 586 C CA . SER A 1 78 ? 5.251 -6.290 7.823 1.00 92.44 78 SER A CA 1
ATOM 587 C C . SER A 1 78 ? 5.789 -5.251 6.844 1.00 92.44 78 SER A C 1
ATOM 589 O O . SER A 1 78 ? 5.073 -4.315 6.485 1.00 92.44 78 SER A O 1
ATOM 591 N N . SER A 1 79 ? 7.012 -5.466 6.359 1.00 93.88 79 SER A N 1
ATOM 592 C CA . SER A 1 79 ? 7.626 -4.693 5.275 1.00 93.88 79 SER A CA 1
ATOM 593 C C . SER A 1 79 ? 8.342 -5.642 4.315 1.00 93.88 79 SER A C 1
ATOM 595 O O . SER A 1 79 ? 9.143 -6.472 4.744 1.00 93.88 79 SER A O 1
ATOM 597 N N . LEU A 1 80 ? 8.036 -5.533 3.025 1.00 92.88 80 LEU A N 1
ATOM 598 C CA . LEU A 1 80 ? 8.639 -6.312 1.949 1.00 92.88 80 LEU A CA 1
ATOM 599 C C . LEU A 1 80 ? 9.287 -5.358 0.949 1.00 92.88 80 LEU A C 1
ATOM 601 O O . LEU A 1 80 ? 8.594 -4.553 0.329 1.00 92.88 80 LEU A O 1
ATOM 605 N N . ALA A 1 81 ? 10.600 -5.474 0.759 1.00 93.06 81 ALA A N 1
ATOM 606 C CA . ALA A 1 81 ? 11.296 -4.737 -0.290 1.00 93.06 81 ALA A CA 1
ATOM 607 C C . ALA A 1 81 ? 10.840 -5.226 -1.675 1.00 93.06 81 ALA A C 1
ATOM 609 O O . ALA A 1 81 ? 10.807 -6.433 -1.938 1.00 93.06 81 ALA A O 1
ATOM 610 N N . ILE A 1 82 ? 10.492 -4.292 -2.559 1.00 91.00 82 ILE A N 1
ATOM 611 C CA . ILE A 1 82 ? 10.134 -4.578 -3.949 1.00 91.00 82 ILE A CA 1
ATOM 612 C C . ILE A 1 82 ? 11.425 -4.522 -4.775 1.00 91.00 82 ILE A C 1
ATOM 614 O O . ILE A 1 82 ? 12.073 -3.479 -4.792 1.00 91.00 82 ILE A O 1
ATOM 618 N N . PRO A 1 83 ? 11.812 -5.609 -5.465 1.00 89.00 83 PRO A N 1
ATOM 619 C CA . PRO A 1 83 ? 13.028 -5.618 -6.271 1.00 89.00 83 PRO A CA 1
ATOM 620 C C . PRO A 1 83 ? 13.013 -4.557 -7.376 1.00 89.00 83 PRO A C 1
ATOM 622 O O . PRO A 1 83 ? 12.009 -4.425 -8.074 1.00 89.00 83 PRO A O 1
ATOM 625 N N . ASP A 1 84 ? 14.164 -3.933 -7.642 1.00 86.25 84 ASP A N 1
ATOM 626 C CA . ASP A 1 84 ? 14.369 -2.933 -8.707 1.00 86.25 84 ASP A CA 1
ATOM 627 C C . ASP A 1 84 ? 13.861 -3.384 -10.086 1.00 86.25 84 ASP A C 1
ATOM 629 O O . ASP A 1 84 ? 13.380 -2.601 -10.904 1.00 86.25 84 ASP A O 1
ATOM 633 N N . ALA A 1 85 ? 13.945 -4.689 -10.364 1.00 84.44 85 ALA A N 1
ATOM 634 C CA . ALA A 1 85 ? 13.450 -5.266 -11.609 1.00 84.44 85 ALA A CA 1
ATOM 635 C C . ALA A 1 85 ? 11.930 -5.086 -11.797 1.00 84.44 85 ALA A C 1
ATOM 637 O O . ALA A 1 85 ? 11.470 -5.083 -12.941 1.00 84.44 85 ALA A O 1
ATOM 638 N N . LEU A 1 86 ? 11.181 -4.951 -10.697 1.00 84.00 86 LEU A N 1
ATOM 639 C CA . LEU A 1 86 ? 9.729 -4.784 -10.637 1.00 84.00 86 LEU A CA 1
ATOM 640 C C . LEU A 1 86 ? 9.287 -3.342 -10.353 1.00 84.00 86 LEU A C 1
ATOM 642 O O . LEU A 1 86 ? 8.101 -3.079 -10.487 1.00 84.00 86 LEU A O 1
ATOM 646 N N . SER A 1 87 ? 10.184 -2.421 -9.988 1.00 81.50 87 SER A N 1
ATOM 647 C CA . SER A 1 87 ? 9.884 -0.996 -9.742 1.00 81.50 87 SER A CA 1
ATOM 648 C C . SER A 1 87 ? 10.281 -0.095 -10.924 1.00 81.50 87 SER A C 1
ATOM 650 O O . SER A 1 87 ? 10.665 1.063 -10.773 1.00 81.50 87 SER A O 1
ATOM 652 N N . ARG A 1 88 ? 10.181 -0.616 -12.153 1.00 79.19 88 ARG A N 1
ATOM 653 C CA . ARG A 1 88 ? 10.461 0.132 -13.388 1.00 79.19 88 ARG A CA 1
ATOM 654 C C . ARG A 1 88 ? 9.408 1.219 -13.636 1.00 79.19 88 ARG A C 1
ATOM 656 O O . ARG A 1 88 ? 8.409 0.960 -14.284 1.00 79.19 88 ARG A O 1
ATOM 663 N N . GLY A 1 89 ? 9.623 2.442 -13.167 1.00 80.75 89 GLY A N 1
ATOM 664 C CA . GLY A 1 89 ? 8.671 3.553 -13.330 1.00 80.75 89 GLY A CA 1
ATOM 665 C C . GLY A 1 89 ? 7.661 3.650 -12.185 1.00 80.75 89 GLY A C 1
ATOM 666 O O . GLY A 1 89 ? 7.572 2.741 -11.373 1.00 80.75 89 GLY A O 1
ATOM 667 N N . TRP A 1 90 ? 6.926 4.764 -12.109 1.00 85.50 90 TRP A N 1
ATOM 668 C CA . TRP A 1 90 ? 6.178 5.171 -10.906 1.00 85.50 90 TRP A CA 1
ATOM 669 C C . TRP A 1 90 ? 4.943 4.297 -10.614 1.00 85.50 90 TRP A C 1
ATOM 671 O O . TRP A 1 90 ? 4.310 3.836 -11.573 1.00 85.50 90 TRP A O 1
ATOM 681 N N . PRO A 1 91 ? 4.569 4.070 -9.335 1.00 88.56 91 PRO A N 1
ATOM 682 C CA . PRO A 1 91 ? 3.363 3.335 -9.000 1.00 88.56 91 PRO A CA 1
ATOM 683 C C . PRO A 1 91 ? 2.145 4.233 -9.237 1.00 88.56 91 PRO A C 1
ATOM 685 O O . PRO A 1 91 ? 2.178 5.434 -8.985 1.00 88.56 91 PRO A O 1
ATOM 688 N N . SER A 1 92 ? 1.065 3.654 -9.754 1.00 87.69 92 SER A N 1
ATOM 689 C CA . SER A 1 92 ? -0.116 4.412 -10.201 1.00 87.69 92 SER A CA 1
ATOM 690 C C . SER A 1 92 ? -1.431 3.916 -9.611 1.00 87.69 92 SER A C 1
ATOM 692 O O . SER A 1 92 ? -2.378 4.686 -9.481 1.00 87.69 92 SER A O 1
ATOM 694 N N . SER A 1 93 ? -1.514 2.632 -9.262 1.00 89.81 93 SER A N 1
ATOM 695 C CA . SER A 1 93 ? -2.706 2.046 -8.659 1.00 89.81 93 SER A CA 1
ATOM 696 C C . SER A 1 93 ? -2.361 0.771 -7.898 1.00 89.81 93 SER A C 1
ATOM 698 O O . SER A 1 93 ? -1.412 0.058 -8.245 1.00 89.81 93 SER A O 1
ATOM 700 N N . LEU A 1 94 ? -3.152 0.501 -6.862 1.00 92.25 94 LEU A N 1
ATOM 701 C CA . LEU A 1 94 ? -3.072 -0.665 -5.999 1.00 92.25 94 LEU A CA 1
ATOM 702 C C . LEU A 1 94 ? -4.469 -1.279 -5.896 1.00 92.25 94 LEU A C 1
ATOM 704 O O . LEU A 1 94 ? -5.440 -0.550 -5.727 1.00 92.25 94 LEU A O 1
ATOM 708 N N . ALA A 1 95 ? -4.574 -2.603 -5.988 1.00 92.56 95 ALA A N 1
ATOM 709 C CA . ALA A 1 95 ? -5.825 -3.309 -5.719 1.00 92.56 95 ALA A CA 1
ATOM 710 C C . ALA A 1 95 ? -5.554 -4.627 -4.998 1.00 92.56 95 ALA A C 1
ATOM 712 O O . ALA A 1 95 ? -4.637 -5.369 -5.369 1.00 92.56 95 ALA A O 1
ATOM 713 N N . ALA A 1 96 ? -6.380 -4.939 -4.002 1.00 90.50 96 A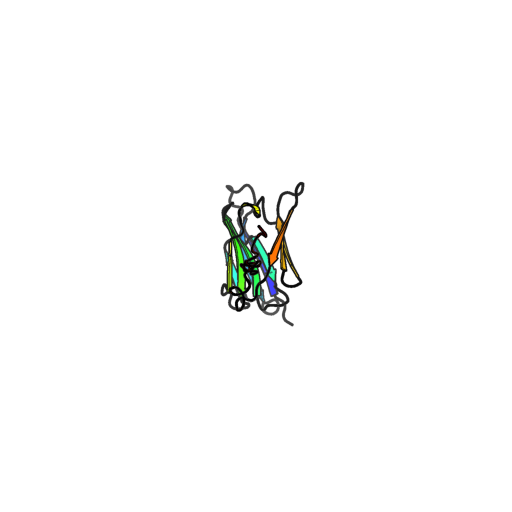LA A N 1
ATOM 714 C CA . ALA A 1 96 ? -6.283 -6.161 -3.218 1.00 90.50 96 ALA A CA 1
ATOM 715 C C . ALA A 1 96 ? -7.468 -7.092 -3.505 1.00 90.50 96 ALA A C 1
ATOM 717 O O . ALA A 1 96 ? -8.627 -6.733 -3.310 1.00 90.50 96 ALA A O 1
ATOM 718 N N . ALA A 1 97 ? -7.185 -8.317 -3.949 1.00 87.69 97 ALA A N 1
ATOM 719 C CA . ALA A 1 97 ? -8.205 -9.332 -4.197 1.00 87.69 97 ALA A CA 1
ATOM 720 C C . ALA A 1 97 ? -7.625 -10.744 -4.058 1.00 87.69 97 ALA A C 1
ATOM 722 O O . ALA A 1 97 ? -6.505 -11.010 -4.486 1.00 87.69 97 ALA A O 1
ATOM 723 N N . GLY A 1 98 ? -8.393 -11.668 -3.471 1.00 82.75 98 GLY A N 1
ATOM 724 C CA . GLY A 1 98 ? -8.041 -13.094 -3.438 1.00 82.75 98 GLY A CA 1
ATOM 725 C C . GLY A 1 98 ? -6.679 -13.413 -2.802 1.00 82.75 98 GLY A C 1
ATOM 726 O O . GLY A 1 98 ? -5.987 -14.307 -3.278 1.00 82.75 98 GLY A O 1
ATOM 727 N N . GLY A 1 99 ? -6.259 -12.665 -1.773 1.00 85.31 99 GLY A N 1
ATOM 728 C CA . GLY A 1 99 ? -4.948 -12.848 -1.129 1.00 85.31 99 GLY A CA 1
ATOM 729 C C . GLY A 1 99 ? -3.759 -12.336 -1.953 1.00 85.31 99 GLY A C 1
ATOM 730 O O . GLY A 1 99 ? -2.609 -12.637 -1.638 1.00 85.31 99 GLY A O 1
ATOM 731 N N . LEU A 1 100 ? -4.021 -11.560 -3.004 1.00 90.12 100 LEU A N 1
ATOM 732 C CA . LEU A 1 100 ? -3.019 -10.913 -3.836 1.00 90.12 100 LEU A CA 1
ATOM 733 C C . LEU A 1 100 ? -3.194 -9.402 -3.782 1.00 90.12 100 LEU A C 1
ATOM 735 O O . LEU A 1 100 ? -4.311 -8.889 -3.709 1.00 90.12 100 LEU A O 1
ATOM 739 N N . VAL A 1 101 ? -2.075 -8.703 -3.894 1.00 93.44 101 VAL A N 1
ATOM 740 C CA . VAL A 1 101 ? -2.032 -7.275 -4.181 1.00 93.44 101 VAL A CA 1
ATOM 741 C C . VAL A 1 101 ? -1.467 -7.097 -5.577 1.00 93.44 101 VAL A C 1
ATOM 743 O O . VAL A 1 101 ? -0.389 -7.601 -5.885 1.00 93.44 101 VAL A O 1
ATOM 746 N N . THR A 1 102 ? -2.214 -6.407 -6.431 1.00 94.88 102 THR A N 1
ATOM 747 C CA . THR A 1 102 ? -1.779 -6.0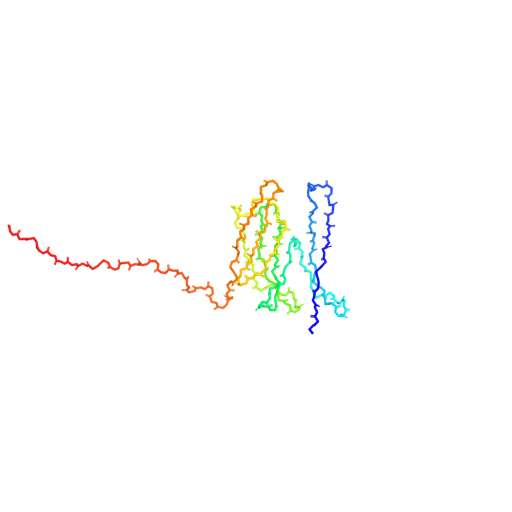33 -7.778 1.00 94.88 102 THR A CA 1
ATOM 748 C C . THR A 1 102 ? -1.312 -4.590 -7.748 1.00 94.88 102 THR A C 1
ATOM 750 O O . THR A 1 102 ? -2.055 -3.721 -7.292 1.00 94.88 102 THR A O 1
ATOM 753 N N . VAL A 1 103 ? -0.101 -4.345 -8.242 1.00 93.50 103 VAL A N 1
ATOM 754 C CA . VAL A 1 103 ? 0.471 -3.001 -8.371 1.00 93.50 103 VAL A CA 1
ATOM 755 C C . VAL A 1 103 ? 0.595 -2.678 -9.854 1.00 93.50 103 VAL A C 1
ATOM 757 O O . VAL A 1 103 ? 1.196 -3.457 -10.599 1.00 93.50 103 VAL A O 1
ATOM 760 N N . TRP A 1 104 ? 0.031 -1.550 -10.283 1.00 92.56 104 TRP A N 1
ATOM 761 C CA . TRP A 1 104 ? 0.211 -1.018 -11.636 1.00 92.56 104 TRP A CA 1
ATOM 762 C C . TRP A 1 104 ? 1.230 0.106 -11.629 1.00 92.56 104 TRP A C 1
ATOM 764 O O . TRP A 1 104 ? 1.123 1.049 -10.841 1.00 92.56 104 TRP A O 1
ATOM 774 N N . CYS A 1 105 ? 2.170 0.032 -12.562 1.00 89.50 105 CYS A N 1
ATOM 775 C CA . CYS A 1 105 ? 3.301 0.938 -12.644 1.00 89.50 105 CYS A CA 1
ATOM 776 C C . CYS A 1 105 ? 3.607 1.316 -14.099 1.00 89.50 105 CYS A C 1
ATOM 778 O O . CYS A 1 105 ? 3.146 0.670 -15.047 1.00 89.50 105 CYS A O 1
ATOM 780 N N . GLY A 1 106 ? 4.459 2.327 -14.259 1.00 80.69 106 GLY A N 1
ATOM 781 C CA . GLY A 1 106 ? 4.992 2.744 -15.556 1.00 80.69 106 GLY A CA 1
ATOM 782 C C . GLY A 1 106 ? 4.255 3.935 -16.168 1.00 80.69 106 GLY A C 1
ATOM 783 O O . GLY A 1 106 ? 3.324 4.496 -15.592 1.00 80.69 106 GLY A O 1
ATOM 784 N N . ALA A 1 107 ? 4.714 4.364 -17.343 1.00 74.25 107 ALA A N 1
ATOM 785 C CA . ALA A 1 107 ? 4.130 5.492 -18.059 1.00 74.25 107 ALA A CA 1
ATOM 786 C C . ALA A 1 107 ? 2.846 5.084 -18.798 1.00 74.25 107 ALA A C 1
ATOM 788 O O . ALA A 1 107 ? 2.654 3.923 -19.152 1.00 74.25 107 ALA A O 1
ATOM 789 N N . LYS A 1 108 ? 2.005 6.069 -19.138 1.00 68.81 108 LYS A N 1
ATOM 790 C CA . LYS A 1 108 ? 0.742 5.870 -19.879 1.00 68.81 108 LYS A CA 1
ATOM 791 C C . LYS A 1 108 ? 0.900 5.060 -21.183 1.00 68.81 108 LYS A C 1
ATOM 793 O O . LYS A 1 108 ? -0.062 4.434 -21.613 1.00 68.81 108 LYS A O 1
ATOM 798 N N . GLY A 1 109 ? 2.081 5.087 -21.810 1.00 74.00 109 GLY A N 1
ATOM 799 C CA . GLY A 1 109 ? 2.382 4.351 -23.046 1.00 74.00 109 GLY A CA 1
ATOM 800 C C . GLY A 1 109 ? 2.957 2.944 -22.853 1.00 74.00 109 GLY A C 1
ATOM 801 O O . GLY A 1 109 ? 2.917 2.153 -23.788 1.00 74.00 109 GLY A O 1
ATOM 802 N N . GLU A 1 110 ? 3.457 2.617 -21.661 1.00 81.12 110 GLU A N 1
ATOM 803 C CA . GLU A 1 110 ? 4.101 1.332 -21.357 1.00 81.12 110 GLU A CA 1
ATOM 804 C C . GLU A 1 110 ? 3.704 0.850 -19.949 1.00 81.12 110 GLU A C 1
ATOM 806 O O . GLU A 1 110 ? 4.551 0.737 -19.057 1.00 81.12 110 GLU A O 1
ATOM 811 N N . PRO A 1 111 ? 2.404 0.608 -19.698 1.00 84.38 111 PRO A N 1
ATOM 812 C CA . PRO A 1 111 ? 1.964 0.135 -18.398 1.00 84.38 111 PRO A CA 1
ATOM 813 C C . PRO A 1 111 ? 2.404 -1.316 -18.187 1.00 84.38 111 PRO A C 1
ATOM 815 O O . PRO A 1 111 ? 2.284 -2.163 -19.075 1.00 84.38 111 PRO A O 1
ATOM 818 N N . TYR A 1 112 ? 2.830 -1.634 -16.972 1.00 90.75 112 TYR A N 1
ATOM 819 C CA . TYR A 1 112 ? 3.013 -3.012 -16.529 1.00 90.75 112 TYR A CA 1
ATOM 820 C C . TYR A 1 112 ? 2.440 -3.183 -15.126 1.00 90.75 112 TYR A C 1
ATOM 822 O O . TYR A 1 112 ? 2.101 -2.225 -14.429 1.00 90.75 112 TYR A O 1
ATOM 830 N N . ARG A 1 113 ? 2.294 -4.442 -14.721 1.00 92.62 113 ARG A N 1
ATOM 831 C CA . ARG A 1 113 ? 1.830 -4.796 -13.386 1.00 92.62 113 ARG A CA 1
ATOM 832 C C . ARG A 1 113 ? 2.597 -5.981 -12.844 1.00 92.62 113 ARG A C 1
ATOM 834 O O . ARG A 1 113 ? 3.013 -6.857 -13.604 1.00 92.62 113 ARG A O 1
ATOM 841 N N . PHE A 1 114 ? 2.699 -6.039 -11.530 1.00 92.94 114 PHE A N 1
ATOM 842 C CA . PHE A 1 114 ? 3.184 -7.209 -10.816 1.00 92.94 114 PHE A CA 1
ATOM 843 C C . PHE A 1 114 ? 2.279 -7.509 -9.622 1.00 92.94 114 PHE A C 1
ATOM 845 O O . PHE A 1 114 ? 1.408 -6.716 -9.259 1.00 92.94 114 PHE A O 1
ATOM 852 N N . HIS A 1 115 ? 2.466 -8.695 -9.048 1.00 93.19 115 HIS A N 1
ATOM 853 C CA . HIS A 1 115 ? 1.635 -9.193 -7.963 1.00 93.19 115 HIS A CA 1
ATOM 854 C C . HIS A 1 115 ? 2.484 -9.489 -6.736 1.00 93.19 115 HIS A C 1
ATOM 856 O O . HIS A 1 115 ? 3.557 -10.084 -6.841 1.00 93.19 115 HIS A O 1
ATOM 862 N N . ILE A 1 116 ? 1.952 -9.136 -5.575 1.00 92.38 116 ILE A N 1
ATOM 863 C CA . ILE A 1 116 ? 2.501 -9.468 -4.269 1.00 92.38 116 ILE A CA 1
ATOM 864 C C . ILE A 1 116 ? 1.532 -10.444 -3.615 1.00 92.38 116 ILE A C 1
ATOM 866 O O . ILE A 1 116 ? 0.339 -10.167 -3.487 1.00 92.38 116 ILE A O 1
ATOM 870 N N . LYS A 1 117 ? 2.036 -11.610 -3.215 1.00 90.06 117 LYS A N 1
ATOM 871 C CA . LYS A 1 117 ? 1.243 -12.582 -2.462 1.00 90.06 117 LYS A CA 1
ATOM 872 C C . LYS A 1 117 ? 1.162 -12.143 -1.006 1.00 90.06 117 LYS A C 1
ATOM 874 O O . LYS A 1 117 ? 2.191 -11.960 -0.361 1.00 90.06 117 LYS A O 1
ATOM 879 N N . LEU A 1 118 ? -0.052 -12.014 -0.481 1.00 85.19 118 LEU A N 1
ATOM 880 C CA . LEU A 1 118 ? -0.278 -11.766 0.937 1.00 85.19 118 LEU A CA 1
ATOM 881 C C . LEU A 1 118 ? -0.148 -13.094 1.687 1.00 85.19 118 LEU A C 1
ATOM 883 O O . LEU A 1 118 ? -1.125 -13.825 1.842 1.00 85.19 118 LEU A O 1
ATOM 887 N N . GLY A 1 119 ? 1.068 -13.424 2.121 1.00 70.00 119 GLY A N 1
ATOM 888 C CA . GLY A 1 119 ? 1.288 -14.586 2.980 1.00 70.00 119 GLY A CA 1
ATOM 889 C C . GLY A 1 119 ? 0.583 -14.445 4.331 1.00 70.00 119 GLY A C 1
ATOM 890 O O . GLY A 1 119 ? 0.274 -13.337 4.784 1.00 70.00 119 GLY A O 1
ATOM 891 N N . ASP A 1 120 ? 0.325 -15.576 4.982 1.00 58.94 120 ASP A N 1
ATOM 892 C CA . ASP A 1 120 ? 0.011 -15.582 6.408 1.00 58.94 120 ASP A CA 1
ATOM 893 C C . ASP A 1 120 ? 1.299 -15.231 7.170 1.00 58.94 120 ASP A C 1
ATOM 895 O O . ASP A 1 120 ? 2.300 -15.923 6.954 1.00 58.94 120 ASP A O 1
ATOM 899 N N . PRO A 1 121 ? 1.334 -14.174 8.007 1.00 50.22 121 PRO A N 1
ATOM 900 C CA . PRO A 1 121 ? 2.536 -13.848 8.777 1.00 50.22 121 PRO A CA 1
ATOM 901 C C . PRO A 1 121 ? 3.006 -15.033 9.641 1.00 50.22 121 PRO A C 1
ATOM 903 O O . PRO A 1 121 ? 4.206 -15.191 9.839 1.00 50.22 121 PRO A O 1
ATOM 906 N N . ASP A 1 122 ? 2.086 -15.926 10.026 1.00 48.91 122 ASP A N 1
ATOM 907 C CA . ASP A 1 122 ? 2.355 -17.101 10.864 1.00 48.91 122 ASP A CA 1
ATOM 908 C C . ASP A 1 122 ? 2.764 -18.373 10.090 1.00 48.91 122 ASP A C 1
ATOM 910 O O . ASP A 1 122 ? 3.021 -19.407 10.704 1.00 48.91 122 ASP A O 1
ATOM 914 N N . ARG A 1 123 ? 2.821 -18.351 8.747 1.00 47.38 123 ARG A N 1
ATOM 915 C CA . ARG A 1 123 ? 3.160 -19.540 7.921 1.00 47.38 123 ARG A CA 1
ATOM 916 C C . ARG A 1 123 ? 4.330 -19.352 6.958 1.00 47.38 123 ARG A C 1
ATOM 918 O O . ARG A 1 123 ? 4.598 -20.221 6.134 1.00 47.38 123 ARG A O 1
ATOM 925 N N . LEU A 1 124 ? 5.036 -18.231 7.027 1.00 42.12 124 LEU A N 1
ATOM 926 C CA . LEU A 1 124 ? 5.949 -17.813 5.959 1.00 42.12 124 LEU A CA 1
ATOM 927 C C . LEU A 1 124 ? 7.361 -18.436 5.976 1.00 42.12 124 LEU A C 1
ATOM 929 O O . LEU A 1 124 ? 8.219 -17.943 5.249 1.00 42.12 124 LEU A O 1
ATOM 933 N N . LEU A 1 125 ? 7.620 -19.511 6.732 1.00 46.00 125 LEU A N 1
ATOM 934 C CA . LEU A 1 125 ? 8.964 -20.118 6.791 1.00 46.00 125 LEU A CA 1
ATOM 935 C C . LEU A 1 125 ? 9.083 -21.605 6.416 1.00 46.00 125 LEU A C 1
ATOM 937 O O . LEU A 1 125 ? 10.213 -22.042 6.227 1.00 46.00 125 LEU A O 1
ATOM 941 N N . ASP A 1 126 ? 7.997 -22.362 6.216 1.00 43.41 126 ASP A N 1
ATOM 942 C CA . ASP A 1 126 ? 8.125 -23.829 6.059 1.00 43.41 126 ASP A CA 1
ATOM 943 C C . ASP A 1 126 ? 7.812 -24.397 4.667 1.00 43.41 126 ASP A C 1
ATOM 945 O O . ASP A 1 126 ? 8.140 -25.552 4.398 1.00 43.41 126 ASP A O 1
ATOM 949 N N . ASP A 1 127 ? 7.275 -23.601 3.742 1.00 44.66 127 ASP A N 1
ATOM 950 C CA . ASP A 1 127 ? 6.977 -24.075 2.386 1.00 44.66 127 ASP A CA 1
ATOM 951 C C . ASP A 1 127 ? 7.979 -23.518 1.360 1.00 44.66 127 ASP A C 1
ATOM 953 O O . ASP A 1 127 ? 7.608 -22.916 0.347 1.00 44.66 127 ASP A O 1
ATOM 957 N N . GLU A 1 128 ? 9.278 -23.764 1.575 1.00 37.06 128 GLU A N 1
ATOM 958 C CA . GLU A 1 128 ? 10.140 -23.971 0.408 1.00 37.06 128 GLU A CA 1
ATOM 959 C C . GLU A 1 128 ? 9.558 -25.171 -0.356 1.00 37.06 128 GLU A C 1
ATOM 961 O O . GLU A 1 128 ? 9.404 -26.251 0.228 1.00 37.06 128 GLU A O 1
ATOM 966 N N . PRO A 1 129 ? 9.230 -25.055 -1.658 1.00 43.00 129 PRO A N 1
ATOM 967 C CA . PRO A 1 129 ? 8.928 -26.236 -2.435 1.00 43.00 129 PRO A CA 1
ATOM 968 C C . PRO A 1 129 ? 10.207 -27.063 -2.428 1.00 43.00 129 PRO A C 1
ATOM 970 O O . PRO A 1 129 ? 11.200 -26.710 -3.062 1.00 43.00 129 PRO A O 1
ATOM 973 N N . ASN A 1 130 ? 10.190 -28.155 -1.671 1.00 47.34 130 ASN A N 1
ATOM 974 C CA . ASN A 1 130 ? 11.241 -29.152 -1.631 1.00 47.34 130 ASN A CA 1
ATOM 975 C C . ASN A 1 130 ? 11.251 -29.819 -3.018 1.00 47.34 130 ASN A C 1
ATOM 977 O O . ASN A 1 130 ? 10.658 -30.879 -3.232 1.00 47.34 130 ASN A O 1
ATOM 981 N N . ILE A 1 131 ? 11.827 -29.131 -4.011 1.00 44.59 131 ILE A N 1
ATOM 982 C CA . ILE A 1 131 ? 11.968 -29.598 -5.385 1.00 44.59 131 ILE A CA 1
ATOM 983 C C . ILE A 1 131 ? 12.874 -30.817 -5.297 1.00 44.59 131 ILE A C 1
ATOM 985 O O . ILE A 1 131 ? 14.092 -30.719 -5.173 1.00 44.59 131 ILE A O 1
ATOM 989 N N . GLY A 1 132 ? 12.207 -31.970 -5.277 1.00 41.53 132 GLY A N 1
ATOM 990 C CA . GLY A 1 132 ? 12.720 -33.325 -5.202 1.00 41.53 132 GLY A CA 1
ATOM 991 C C . GLY A 1 132 ? 14.237 -33.463 -5.190 1.00 41.53 132 GLY A C 1
ATOM 992 O O . GLY A 1 132 ? 14.860 -33.643 -6.238 1.00 41.53 132 GLY A O 1
ATOM 993 N N . ARG A 1 133 ? 14.811 -33.591 -3.987 1.00 41.12 133 ARG A N 1
ATOM 994 C CA . ARG A 1 133 ? 15.970 -34.468 -3.789 1.00 41.12 133 ARG A CA 1
ATOM 995 C C . ARG A 1 133 ? 15.542 -35.881 -4.195 1.00 41.12 133 ARG A C 1
ATOM 997 O O . ARG A 1 133 ? 15.127 -36.691 -3.370 1.00 41.12 133 ARG A O 1
ATOM 1004 N N . ARG A 1 134 ? 15.627 -36.188 -5.494 1.00 44.06 134 ARG A N 1
ATOM 1005 C CA . ARG A 1 134 ? 15.602 -37.560 -6.001 1.00 44.06 134 ARG A CA 1
ATOM 1006 C C . ARG A 1 134 ? 16.762 -38.292 -5.338 1.00 44.06 134 ARG A C 1
ATOM 1008 O O . ARG A 1 134 ? 17.921 -38.147 -5.723 1.00 44.06 134 ARG A O 1
ATOM 1015 N N . LYS A 1 135 ? 16.425 -39.058 -4.305 1.00 45.72 135 LYS A N 1
ATOM 1016 C CA . LYS A 1 135 ? 17.265 -40.068 -3.673 1.00 45.72 135 LYS A CA 1
ATOM 1017 C C . LYS A 1 135 ? 17.739 -40.997 -4.798 1.00 45.72 135 LYS A C 1
ATOM 1019 O O . LYS A 1 135 ? 16.949 -41.762 -5.340 1.00 45.72 135 LYS A O 1
ATOM 1024 N N . ARG A 1 136 ? 18.999 -40.865 -5.231 1.00 44.94 136 ARG A N 1
ATOM 1025 C CA . ARG A 1 136 ? 19.617 -41.805 -6.176 1.00 44.94 136 ARG A CA 1
ATOM 1026 C C . ARG A 1 136 ? 19.661 -43.166 -5.487 1.00 44.94 136 ARG A C 1
ATOM 1028 O O . ARG A 1 136 ? 20.528 -43.402 -4.648 1.00 44.94 136 ARG A O 1
ATOM 1035 N N . GLU A 1 137 ? 18.723 -44.044 -5.818 1.00 44.59 137 GLU A N 1
ATOM 1036 C CA . GLU A 1 137 ? 18.838 -45.460 -5.493 1.00 44.59 137 GLU A CA 1
ATOM 1037 C C . GLU A 1 137 ? 20.080 -46.009 -6.201 1.00 44.59 137 GLU A C 1
ATOM 1039 O O . GLU A 1 137 ? 20.154 -46.081 -7.429 1.00 44.59 137 GLU A O 1
ATOM 1044 N N . ARG A 1 138 ? 21.095 -46.372 -5.411 1.00 49.28 138 ARG A N 1
ATOM 1045 C CA . ARG A 1 138 ? 22.190 -47.234 -5.856 1.00 49.28 138 ARG A CA 1
ATOM 1046 C C . ARG A 1 138 ? 21.616 -48.630 -6.101 1.00 49.28 138 ARG A C 1
ATOM 1048 O O . ARG A 1 138 ? 21.667 -49.488 -5.229 1.00 49.28 138 ARG A O 1
ATOM 1055 N N . GLY A 1 139 ? 21.075 -48.848 -7.294 1.00 40.31 139 GLY A N 1
ATOM 1056 C CA . GLY A 1 139 ? 20.802 -50.182 -7.815 1.00 40.31 139 GLY A CA 1
ATOM 1057 C C . GLY A 1 139 ? 22.081 -50.772 -8.400 1.00 40.31 139 GLY A C 1
ATOM 1058 O O . GLY A 1 139 ? 22.508 -50.388 -9.487 1.00 40.31 139 GLY A O 1
ATOM 1059 N N . SER A 1 140 ? 22.711 -51.694 -7.677 1.00 54.47 140 SER A N 1
ATOM 1060 C CA . SER A 1 140 ? 23.769 -52.549 -8.206 1.00 54.47 140 SER A CA 1
ATOM 1061 C C . SER A 1 140 ? 23.185 -53.472 -9.283 1.00 54.47 140 SER A C 1
ATOM 1063 O O . SER A 1 140 ? 22.351 -54.330 -9.006 1.00 54.47 140 SER A O 1
ATOM 1065 N N . LYS A 1 141 ? 23.643 -53.338 -10.530 1.00 49.31 141 LYS A N 1
ATOM 1066 C CA . LYS A 1 141 ? 23.501 -54.397 -11.535 1.00 49.31 141 LYS A CA 1
ATOM 1067 C C . LYS A 1 141 ? 24.879 -54.773 -12.057 1.00 49.31 141 LYS A C 1
ATOM 1069 O O . LYS A 1 141 ? 25.554 -53.981 -12.703 1.00 49.31 141 LYS A O 1
ATOM 1074 N N . LYS A 1 142 ? 25.286 -55.996 -11.706 1.00 49.66 142 LYS A N 1
ATOM 1075 C CA . LYS A 1 142 ? 26.432 -56.710 -12.272 1.00 49.66 142 LYS A CA 1
ATOM 1076 C C . LYS A 1 142 ? 26.263 -56.797 -13.792 1.00 49.66 142 LYS A C 1
ATOM 1078 O O . LYS A 1 142 ? 25.199 -57.201 -14.258 1.00 49.66 142 LYS A O 1
ATOM 1083 N N . LEU A 1 143 ? 27.311 -56.454 -14.533 1.00 48.97 143 LEU A N 1
ATOM 1084 C CA . LEU A 1 143 ? 27.439 -56.788 -15.950 1.00 48.97 143 LEU A CA 1
ATOM 1085 C C . LEU A 1 143 ? 27.782 -58.287 -16.078 1.00 48.97 143 LEU A C 1
ATOM 1087 O O . LEU A 1 143 ? 28.612 -58.771 -15.299 1.00 48.97 143 LEU A O 1
ATOM 1091 N N . PRO A 1 144 ? 27.132 -59.039 -16.985 1.00 58.66 144 PRO A N 1
ATOM 1092 C CA . PRO A 1 144 ? 27.525 -60.407 -17.294 1.00 58.66 144 PRO A CA 1
ATOM 1093 C C . PRO A 1 144 ? 28.820 -60.428 -18.124 1.00 58.66 144 PRO A C 1
ATOM 1095 O O . PRO A 1 144 ? 29.174 -59.433 -18.752 1.00 58.66 144 PRO A O 1
ATOM 1098 N N . ARG A 1 145 ? 29.507 -61.569 -18.017 1.00 52.31 145 ARG A N 1
ATOM 1099 C CA . ARG A 1 145 ? 30.902 -61.850 -18.396 1.00 52.31 145 ARG A CA 1
ATOM 1100 C C . ARG A 1 145 ? 31.261 -61.543 -19.843 1.00 52.31 145 ARG A C 1
ATOM 1102 O O . ARG A 1 145 ? 30.435 -61.871 -20.719 1.00 52.31 145 ARG A O 1
#

Radius of gyration: 21.87 Å; chains: 1; bounding box: 51×84×39 Å

Foldseek 3Di:
DWDKDKDFDWDPDVPDPDTFGQKIWIATRPPRDTQDIDGQWRAWDDAVVAQWIWTWHDPDLQWIWTWIAHPRNRDTPDIDTDHSVQSAADWDYWDHDDQKIKTWGDDPVDIDIDIDGNDDPVPPPDPPPPPDPPPPPPDDDDDDD

pLDDT: mean 76.03, std 18.17, range [37.06, 95.12]

Secondary structure (DSSP, 8-state):
---EEEEEEEE--TT-SS-EEEEEEEEETTT--EEEEEETEEEEEEETTTTEEEEEEESSSS-EEEEEEETTT--EEEEEEEPTTT--S-EEEEEEETTEEEEEES-TTS-EEEEEE---TTTTTS---------------PPP-